Protein AF-A0A965HP00-F1 (afdb_monomer_lite)

Secondary structure (DSSP, 8-state):
--------------------SSS-HHHHHHHHHHHHHHS---------------------EEEEE-TTSPEEEEEEEEEEETTEEEEEEEEEEE-GGG-BTTB--GGG-EEEEEEEEEE-TTGGGGS--HHHHHHHHH---

Radius of gyration: 28.69 Å; chains: 1; bounding box: 84×30×43 Å

Structure (mmCIF, N/CA/C/O backbone):
data_AF-A0A965HP00-F1
#
_entry.id   AF-A0A965HP00-F1
#
loop_
_atom_site.group_PDB
_atom_site.id
_atom_site.type_symbol
_atom_site.label_atom_id
_atom_site.label_alt_id
_atom_site.label_comp_id
_atom_site.label_asym_id
_atom_site.label_entity_id
_atom_site.label_seq_id
_atom_site.pdbx_PDB_ins_code
_atom_site.Cartn_x
_atom_site.Cartn_y
_atom_site.Cartn_z
_atom_site.occupancy
_atom_site.B_iso_or_equiv
_atom_site.auth_seq_id
_atom_site.auth_comp_id
_atom_site.auth_asym_id
_atom_site.auth_atom_id
_atom_site.pdbx_PDB_model_num
ATOM 1 N N . LYS A 1 1 ? 19.691 9.141 10.701 1.00 35.91 1 LYS A N 1
ATOM 2 C CA . LYS A 1 1 ? 21.170 9.192 10.569 1.00 35.91 1 LYS A CA 1
ATOM 3 C C . LYS A 1 1 ? 21.787 7.959 11.224 1.00 35.91 1 LYS A C 1
ATOM 5 O O . LYS A 1 1 ? 21.837 7.930 12.445 1.00 35.91 1 LYS A O 1
ATOM 10 N N . ARG A 1 2 ? 22.226 6.952 10.460 1.00 36.75 2 ARG A N 1
ATOM 11 C CA . ARG A 1 2 ? 23.136 5.898 10.946 1.00 36.75 2 ARG A CA 1
ATOM 12 C C . ARG A 1 2 ? 24.062 5.502 9.798 1.00 36.75 2 ARG A C 1
ATOM 14 O O . ARG A 1 2 ? 23.576 5.209 8.714 1.00 36.75 2 ARG A O 1
ATOM 21 N N . ALA A 1 3 ? 25.366 5.574 10.039 1.00 32.97 3 ALA A N 1
ATOM 22 C CA . ALA A 1 3 ? 26.413 5.134 9.127 1.00 32.97 3 ALA A CA 1
ATOM 23 C C . ALA A 1 3 ? 27.063 3.891 9.741 1.00 32.97 3 ALA A C 1
ATOM 25 O O . ALA A 1 3 ? 27.410 3.902 10.920 1.00 32.97 3 ALA A O 1
ATOM 26 N N . SER A 1 4 ? 27.196 2.827 8.958 1.00 39.25 4 SER A N 1
ATOM 27 C CA . SER A 1 4 ? 27.977 1.640 9.300 1.00 39.25 4 SER A CA 1
ATOM 28 C C . SER A 1 4 ? 28.843 1.327 8.085 1.00 39.25 4 SER A C 1
ATOM 30 O O . SER A 1 4 ? 28.320 1.196 6.980 1.00 39.25 4 SER A O 1
ATOM 32 N N . GLY A 1 5 ? 30.163 1.336 8.271 1.00 33.78 5 GLY A N 1
ATOM 33 C CA . GLY A 1 5 ? 31.150 1.121 7.217 1.00 33.78 5 GLY A CA 1
ATOM 34 C C . GLY A 1 5 ? 31.914 -0.167 7.479 1.00 33.78 5 GLY A C 1
ATOM 35 O O . GLY A 1 5 ? 32.560 -0.287 8.515 1.00 33.78 5 GLY A O 1
ATOM 36 N N . ASN A 1 6 ? 31.844 -1.107 6.539 1.00 43.88 6 ASN A N 1
ATOM 37 C CA . ASN A 1 6 ? 32.637 -2.331 6.552 1.00 43.88 6 ASN A CA 1
ATOM 38 C C . ASN A 1 6 ? 33.681 -2.231 5.430 1.00 43.88 6 ASN A C 1
ATOM 40 O O . ASN A 1 6 ? 33.319 -2.174 4.256 1.00 43.88 6 ASN A O 1
ATOM 44 N N . GLN A 1 7 ? 34.964 -2.161 5.790 1.00 36.22 7 GLN A N 1
ATOM 45 C CA . GLN A 1 7 ? 36.088 -2.107 4.850 1.00 36.22 7 GLN A CA 1
ATOM 46 C C . GLN A 1 7 ? 36.695 -3.506 4.713 1.00 36.22 7 GLN A C 1
ATOM 48 O O . GLN A 1 7 ? 37.234 -4.043 5.676 1.00 36.22 7 GLN A O 1
ATOM 53 N N . ALA A 1 8 ? 36.623 -4.094 3.520 1.00 38.94 8 ALA A N 1
ATOM 54 C CA . ALA A 1 8 ? 37.392 -5.282 3.164 1.00 38.94 8 ALA A CA 1
ATOM 55 C C . ALA A 1 8 ? 38.273 -4.933 1.959 1.00 38.94 8 ALA A C 1
ATOM 57 O O . ALA A 1 8 ? 37.785 -4.805 0.838 1.00 38.94 8 ALA A O 1
ATOM 58 N N . SER A 1 9 ? 39.566 -4.726 2.202 1.00 35.12 9 SER A N 1
ATOM 59 C CA . SER A 1 9 ? 40.579 -4.464 1.182 1.00 35.12 9 SER A CA 1
ATOM 60 C C . SER A 1 9 ? 41.146 -5.788 0.660 1.00 35.12 9 SER A C 1
ATOM 62 O O . SER A 1 9 ? 41.599 -6.633 1.430 1.00 35.12 9 SER A O 1
ATOM 64 N N . ARG A 1 10 ? 41.134 -5.991 -0.660 1.00 40.44 10 ARG A N 1
ATOM 65 C CA . ARG A 1 10 ? 41.893 -7.065 -1.318 1.00 40.44 10 ARG A CA 1
ATOM 66 C C . ARG A 1 10 ? 42.905 -6.427 -2.263 1.00 40.44 10 ARG A C 1
ATOM 68 O O . ARG A 1 10 ? 42.517 -5.853 -3.273 1.00 40.44 10 ARG A O 1
ATOM 75 N N . ALA A 1 11 ? 44.184 -6.511 -1.904 1.00 37.75 11 ALA A N 1
ATOM 76 C CA . ALA A 1 11 ? 45.300 -6.105 -2.750 1.00 37.75 11 ALA A CA 1
ATOM 77 C C . ALA A 1 11 ? 45.764 -7.316 -3.570 1.00 37.75 11 ALA A C 1
ATOM 79 O O . ALA A 1 11 ? 46.173 -8.324 -2.997 1.00 37.75 11 ALA A O 1
ATOM 80 N N . ALA A 1 12 ? 45.684 -7.230 -4.896 1.00 36.25 12 ALA A N 1
ATOM 81 C CA . ALA A 1 12 ? 46.331 -8.174 -5.800 1.00 36.25 12 ALA A CA 1
ATOM 82 C C . ALA A 1 12 ? 47.573 -7.485 -6.377 1.00 36.25 12 ALA A C 1
ATOM 84 O O . ALA A 1 12 ? 47.453 -6.511 -7.115 1.00 36.25 12 ALA A O 1
ATOM 85 N N . ALA A 1 13 ? 48.759 -7.956 -5.994 1.00 40.12 13 ALA A N 1
ATOM 86 C CA . ALA A 1 13 ? 50.014 -7.535 -6.603 1.00 40.12 13 ALA A CA 1
ATOM 87 C C . ALA A 1 13 ? 50.220 -8.347 -7.890 1.00 40.12 13 ALA A C 1
ATOM 89 O O . ALA A 1 13 ? 50.325 -9.571 -7.830 1.00 40.12 13 ALA A O 1
ATOM 90 N N . ALA A 1 14 ? 50.238 -7.681 -9.045 1.00 41.62 14 ALA A N 1
ATOM 91 C CA . ALA A 1 14 ? 50.639 -8.289 -10.309 1.00 41.62 14 ALA A CA 1
ATOM 92 C C . ALA A 1 14 ? 52.160 -8.141 -10.467 1.00 41.62 14 ALA A C 1
ATOM 94 O O . ALA A 1 14 ? 52.672 -7.024 -10.529 1.00 41.62 14 ALA A O 1
ATOM 95 N N . ASP A 1 15 ? 52.869 -9.268 -10.488 1.00 34.62 15 ASP A N 1
ATOM 96 C CA . ASP A 1 15 ? 54.308 -9.339 -10.742 1.00 34.62 15 ASP A CA 1
ATOM 97 C C . ASP A 1 15 ? 54.553 -9.222 -12.257 1.00 34.62 15 ASP A C 1
ATOM 99 O O . ASP A 1 15 ? 54.047 -10.027 -13.040 1.00 34.62 15 ASP A O 1
ATOM 103 N N . LEU A 1 16 ? 55.263 -8.177 -12.690 1.00 42.38 16 LEU A N 1
ATOM 104 C CA . LEU A 1 16 ? 55.533 -7.889 -14.103 1.00 42.38 16 LEU A CA 1
ATOM 105 C C . LEU A 1 16 ? 57.021 -8.101 -14.399 1.00 42.38 16 LEU A C 1
ATOM 107 O O . LEU A 1 16 ? 57.836 -7.185 -14.289 1.00 42.38 16 LEU A O 1
ATOM 111 N N . THR A 1 17 ? 57.385 -9.306 -14.833 1.00 39.19 17 THR A N 1
ATOM 112 C CA . THR A 1 17 ? 58.696 -9.578 -15.438 1.00 39.19 17 THR A CA 1
ATOM 113 C C . THR A 1 17 ? 58.743 -9.010 -16.860 1.00 39.19 17 THR A C 1
ATOM 115 O O . THR A 1 17 ? 58.205 -9.611 -17.788 1.00 39.19 17 THR A O 1
ATOM 118 N N . MET A 1 18 ? 59.385 -7.850 -17.047 1.00 46.19 18 MET A N 1
ATOM 119 C CA . MET A 1 18 ? 59.620 -7.255 -18.370 1.00 46.19 18 MET A CA 1
ATOM 120 C C . MET A 1 18 ? 61.021 -7.595 -18.892 1.00 46.19 18 MET A C 1
ATOM 122 O O . MET A 1 18 ? 62.033 -7.142 -18.358 1.00 46.19 18 MET A O 1
ATOM 126 N N . THR A 1 19 ? 61.071 -8.377 -19.972 1.00 44.50 19 THR A N 1
ATOM 127 C CA . THR A 1 19 ? 62.286 -8.673 -20.739 1.00 44.50 19 THR A CA 1
ATOM 128 C C . THR A 1 19 ? 62.732 -7.428 -21.510 1.00 44.50 19 THR A C 1
ATOM 130 O O . THR A 1 19 ? 61.949 -6.789 -22.211 1.00 44.50 19 THR A O 1
ATOM 133 N N . ALA A 1 20 ? 64.002 -7.074 -21.333 1.00 48.06 20 ALA A N 1
ATOM 134 C CA . ALA A 1 20 ? 64.609 -5.807 -21.708 1.00 48.06 20 ALA A CA 1
ATOM 135 C C . ALA A 1 20 ? 64.569 -5.487 -23.215 1.00 48.06 20 ALA A C 1
ATOM 137 O O . ALA A 1 20 ? 65.077 -6.238 -24.044 1.00 48.06 20 ALA A O 1
ATOM 138 N N . SER A 1 21 ? 64.071 -4.292 -23.540 1.00 46.28 21 SER A N 1
ATOM 139 C CA . SER A 1 21 ? 64.294 -3.610 -24.816 1.00 46.28 21 SER A CA 1
ATOM 140 C C . SER A 1 21 ? 64.395 -2.102 -24.565 1.00 46.28 21 SER A C 1
ATOM 142 O O . SER A 1 21 ? 63.395 -1.424 -24.353 1.00 46.28 21 SER A O 1
ATOM 144 N N . GLY A 1 22 ? 65.628 -1.590 -24.494 1.00 51.97 22 GLY A N 1
ATOM 145 C CA . GLY A 1 22 ? 65.983 -0.177 -24.709 1.00 51.97 22 GLY A CA 1
ATOM 146 C C . GLY A 1 22 ? 65.533 0.897 -23.705 1.00 51.97 22 GLY A C 1
ATOM 147 O O . GLY A 1 22 ? 66.043 2.012 -23.778 1.00 51.97 22 GLY A O 1
ATOM 148 N N . ILE A 1 23 ? 64.632 0.615 -22.764 1.00 56.22 23 ILE A N 1
ATOM 149 C CA . ILE A 1 23 ? 64.140 1.605 -21.792 1.00 56.22 23 ILE A CA 1
ATOM 150 C C . ILE A 1 23 ? 64.872 1.406 -20.453 1.00 56.22 23 ILE A C 1
ATOM 152 O O . ILE A 1 23 ? 64.883 0.284 -19.943 1.00 56.22 23 ILE A O 1
ATOM 156 N N . PRO A 1 24 ? 65.485 2.446 -19.845 1.00 53.91 24 PRO A N 1
ATOM 157 C CA . PRO A 1 24 ? 66.107 2.307 -18.532 1.00 53.91 24 PRO A CA 1
ATOM 158 C C . PRO A 1 24 ? 65.049 1.876 -17.511 1.00 53.91 24 PRO A C 1
ATOM 160 O O . PRO A 1 24 ? 64.057 2.575 -17.303 1.00 53.91 24 PRO A O 1
ATOM 163 N N . LEU A 1 25 ? 65.285 0.724 -16.873 1.00 56.75 25 LEU A N 1
ATOM 164 C CA . LEU A 1 25 ? 64.345 0.024 -15.987 1.00 56.75 25 LEU A CA 1
ATOM 165 C C . LEU A 1 25 ? 63.785 0.925 -14.870 1.00 56.75 25 LEU A C 1
ATOM 167 O O . LEU A 1 25 ? 62.634 0.781 -14.478 1.00 56.75 25 LEU A O 1
ATOM 171 N N . ALA A 1 26 ? 64.566 1.916 -14.425 1.00 58.00 26 ALA A N 1
ATOM 172 C CA . ALA A 1 26 ? 64.139 2.928 -13.462 1.00 58.00 26 ALA A CA 1
ATOM 173 C C . ALA A 1 26 ? 63.006 3.830 -13.986 1.00 58.00 26 ALA A C 1
ATOM 175 O O . ALA A 1 26 ? 62.072 4.097 -13.247 1.00 58.00 26 ALA A O 1
ATOM 176 N N . LYS A 1 27 ? 63.034 4.254 -15.259 1.00 54.72 27 LYS A N 1
ATOM 177 C CA . LYS A 1 27 ? 61.957 5.067 -15.858 1.00 54.72 27 LYS A CA 1
ATOM 178 C C . LYS A 1 27 ? 60.714 4.244 -16.182 1.00 54.72 27 LYS A C 1
ATOM 180 O O . LYS A 1 27 ? 59.610 4.771 -16.116 1.00 54.72 27 LYS A O 1
ATOM 185 N N . ALA A 1 28 ? 60.892 2.966 -16.519 1.00 60.25 28 ALA A N 1
ATOM 186 C CA . ALA A 1 28 ? 59.776 2.045 -16.713 1.00 60.25 28 ALA A CA 1
ATOM 187 C C . ALA A 1 28 ? 59.054 1.757 -15.384 1.00 60.25 28 ALA A C 1
ATOM 189 O O . ALA A 1 28 ? 57.830 1.801 -15.338 1.00 60.25 28 ALA A O 1
ATOM 190 N N . LEU A 1 29 ? 59.803 1.548 -14.291 1.00 60.97 29 LEU A N 1
ATOM 191 C CA . LEU A 1 29 ? 59.243 1.372 -12.947 1.00 60.97 29 LEU A CA 1
ATOM 192 C C . LEU A 1 29 ? 58.636 2.652 -12.369 1.00 60.97 29 LEU A C 1
ATOM 194 O O . LEU A 1 29 ? 57.631 2.567 -11.676 1.00 60.97 29 LEU A O 1
ATOM 198 N N . ASP A 1 30 ? 59.219 3.818 -12.643 1.00 59.97 30 ASP A N 1
ATOM 199 C CA . ASP A 1 30 ? 58.691 5.108 -12.185 1.00 59.97 30 ASP A CA 1
ATOM 200 C C . ASP A 1 30 ? 57.394 5.465 -12.927 1.00 59.97 30 ASP A C 1
ATOM 202 O O . ASP A 1 30 ? 56.393 5.793 -12.302 1.00 59.97 30 ASP A O 1
ATOM 206 N N . GLY A 1 31 ? 57.350 5.257 -14.250 1.00 57.88 31 GLY A N 1
ATOM 207 C CA . GLY A 1 31 ? 56.127 5.402 -15.046 1.00 57.88 31 GLY A CA 1
ATOM 208 C C . GLY A 1 31 ? 55.038 4.391 -14.675 1.00 57.88 31 GLY A C 1
ATOM 209 O O . GLY A 1 31 ? 53.865 4.750 -14.637 1.00 57.88 31 GLY A O 1
ATOM 210 N N . ALA A 1 32 ? 55.412 3.152 -14.338 1.00 58.50 32 ALA A N 1
ATOM 211 C CA . ALA A 1 32 ? 54.479 2.137 -13.852 1.00 58.50 32 ALA A CA 1
ATOM 212 C C . ALA A 1 32 ? 53.988 2.419 -12.421 1.00 58.50 32 ALA A C 1
ATOM 214 O O . ALA A 1 32 ? 52.818 2.187 -12.134 1.00 58.50 32 ALA A O 1
ATOM 215 N N . LYS A 1 33 ? 54.838 2.956 -11.531 1.00 54.28 33 LYS A N 1
ATOM 216 C CA . LYS A 1 33 ? 54.439 3.404 -10.186 1.00 54.28 33 LYS A CA 1
ATOM 217 C C . LYS A 1 33 ? 53.512 4.611 -10.238 1.00 54.28 33 LYS A C 1
ATOM 219 O O . LYS A 1 33 ? 52.499 4.595 -9.556 1.00 54.28 33 LYS A O 1
ATOM 224 N N . LEU A 1 34 ? 53.815 5.603 -11.073 1.00 53.97 34 LEU A N 1
ATOM 225 C CA . LEU A 1 34 ? 52.974 6.785 -11.277 1.00 53.97 34 LEU A CA 1
ATOM 226 C C . LEU A 1 34 ? 51.637 6.431 -11.943 1.00 53.97 34 LEU A C 1
ATOM 228 O O . LEU A 1 34 ? 50.607 6.972 -11.552 1.00 53.97 34 LEU A O 1
ATOM 232 N N . ALA A 1 35 ? 51.621 5.488 -12.891 1.00 51.66 35 ALA A N 1
ATOM 233 C CA . ALA A 1 35 ? 50.379 4.966 -13.463 1.00 51.66 35 ALA A CA 1
ATOM 234 C C . ALA A 1 35 ? 49.570 4.144 -12.440 1.00 51.66 35 ALA A C 1
ATOM 236 O O . ALA A 1 35 ? 48.354 4.288 -12.364 1.00 51.66 35 ALA A O 1
ATOM 237 N N . ALA A 1 36 ? 50.228 3.338 -11.600 1.00 51.72 36 ALA A N 1
ATOM 238 C CA . ALA A 1 36 ? 49.567 2.569 -10.544 1.00 51.72 36 ALA A CA 1
ATOM 239 C C . ALA A 1 36 ? 49.059 3.442 -9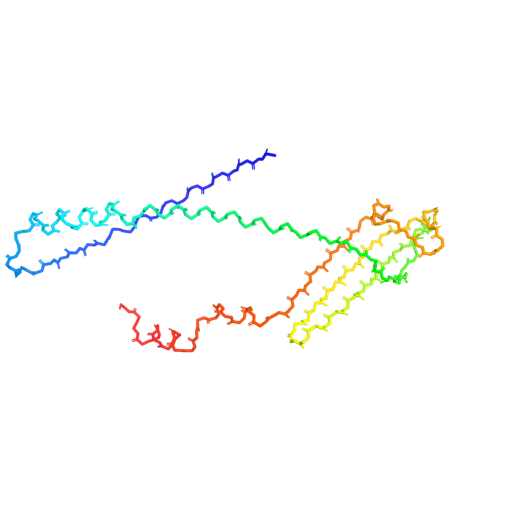.375 1.00 51.72 36 ALA A C 1
ATOM 241 O O . ALA A 1 36 ? 48.017 3.134 -8.800 1.00 51.72 36 ALA A O 1
ATOM 242 N N . GLU A 1 37 ? 49.751 4.534 -9.029 1.00 50.03 37 GLU A N 1
ATOM 243 C CA . GLU A 1 37 ? 49.289 5.519 -8.036 1.00 50.03 37 GLU A CA 1
ATOM 244 C C . GLU A 1 37 ? 48.162 6.412 -8.575 1.00 50.03 37 GLU A C 1
ATOM 246 O O . GLU A 1 37 ? 47.300 6.832 -7.802 1.00 50.03 37 GLU A O 1
ATOM 251 N N . SER A 1 38 ? 48.128 6.682 -9.886 1.00 45.22 38 SER A N 1
ATOM 252 C CA . SER A 1 38 ? 47.145 7.591 -10.487 1.00 45.22 38 SER A CA 1
ATOM 253 C C . SER A 1 38 ? 45.779 6.955 -10.790 1.00 45.22 38 SER A C 1
ATOM 255 O O . SER A 1 38 ? 44.811 7.703 -10.918 1.00 45.22 38 SER A O 1
ATOM 257 N N . ASP A 1 39 ? 45.654 5.625 -10.877 1.00 45.72 39 ASP A N 1
ATOM 258 C CA . ASP A 1 39 ? 44.442 4.970 -11.421 1.00 45.72 39 ASP A CA 1
ATOM 259 C C . ASP A 1 39 ? 43.594 4.141 -10.434 1.00 45.72 39 ASP A C 1
ATOM 261 O O . ASP A 1 39 ? 42.682 3.426 -10.846 1.00 45.72 39 ASP A O 1
ATOM 265 N N . MET A 1 40 ? 43.802 4.242 -9.115 1.00 48.09 40 MET A N 1
ATOM 266 C CA . MET A 1 40 ? 42.975 3.493 -8.140 1.00 48.09 40 MET A CA 1
ATOM 267 C C . MET A 1 40 ? 42.282 4.335 -7.068 1.00 48.09 40 MET A C 1
ATOM 269 O O . MET A 1 40 ? 41.861 3.832 -6.028 1.00 48.09 40 MET A O 1
ATOM 273 N N . SER A 1 41 ? 42.022 5.605 -7.365 1.00 42.03 41 SER A N 1
ATOM 274 C CA . SER A 1 41 ? 41.044 6.409 -6.625 1.00 42.03 41 SER A CA 1
ATOM 275 C C . SER A 1 41 ? 39.623 6.225 -7.198 1.00 42.03 41 SER A C 1
ATOM 277 O O . SER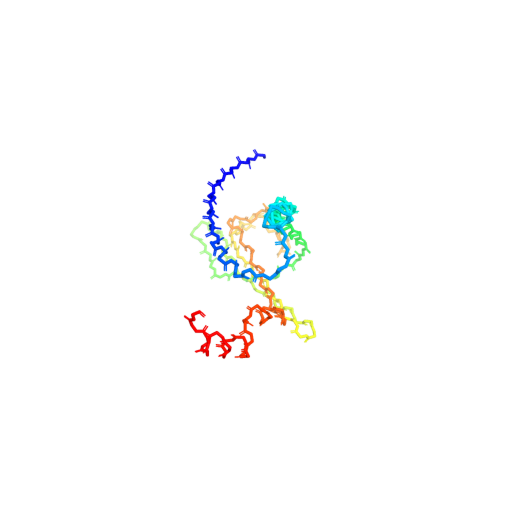 A 1 41 ? 38.938 7.196 -7.528 1.00 42.03 41 SER A O 1
ATOM 279 N N . PHE A 1 42 ? 39.133 4.985 -7.315 1.00 49.22 42 PHE A N 1
ATOM 280 C CA . PHE A 1 42 ? 37.724 4.731 -7.645 1.00 49.22 42 PHE A CA 1
ATOM 281 C C . PHE A 1 42 ? 36.857 4.920 -6.390 1.00 49.22 42 PHE A C 1
ATOM 283 O O . PHE A 1 42 ? 36.452 3.971 -5.720 1.00 49.22 42 PHE A O 1
ATOM 290 N N . GLN A 1 43 ? 36.578 6.177 -6.037 1.00 42.16 43 GLN A N 1
ATOM 291 C CA . GLN A 1 43 ? 35.573 6.527 -5.029 1.00 42.16 43 GLN A CA 1
ATOM 292 C C . GLN A 1 43 ? 34.162 6.358 -5.612 1.00 42.16 43 GLN A C 1
ATOM 294 O O . GLN A 1 43 ? 33.423 7.320 -5.813 1.00 42.16 43 GLN A O 1
ATOM 299 N N . GLY A 1 44 ? 33.770 5.112 -5.875 1.00 45.00 44 GLY A N 1
ATOM 300 C CA . GLY A 1 44 ? 32.394 4.752 -6.197 1.00 45.00 44 GLY A CA 1
ATOM 301 C C . GLY A 1 44 ? 31.512 4.850 -4.953 1.00 45.00 44 GLY A C 1
ATOM 302 O O . GLY A 1 44 ? 31.212 3.842 -4.319 1.00 45.00 44 GLY A O 1
ATOM 303 N N . LYS A 1 45 ? 31.084 6.061 -4.579 1.00 44.12 45 LYS A N 1
ATOM 304 C CA . LYS A 1 45 ? 30.003 6.255 -3.598 1.00 44.12 45 LYS A CA 1
ATOM 305 C C . LYS A 1 45 ? 28.666 5.902 -4.257 1.00 44.12 45 LYS A C 1
ATOM 307 O O . LYS A 1 45 ? 27.891 6.777 -4.624 1.00 44.12 45 LYS A O 1
ATOM 312 N N . GLY A 1 46 ? 28.407 4.608 -4.418 1.00 47.75 46 GLY A N 1
ATOM 313 C CA . GLY A 1 46 ? 27.114 4.085 -4.853 1.00 47.75 46 GLY A CA 1
ATOM 314 C C . GLY A 1 46 ? 26.102 4.132 -3.712 1.00 47.75 46 GLY A C 1
ATOM 315 O O . GLY A 1 46 ? 25.818 3.112 -3.095 1.00 47.75 46 GLY A O 1
ATOM 316 N N . ALA A 1 47 ? 25.574 5.314 -3.398 1.00 54.72 47 ALA A N 1
ATOM 317 C CA . ALA A 1 47 ? 24.392 5.430 -2.551 1.00 54.72 47 ALA A CA 1
ATOM 318 C C . ALA A 1 47 ? 23.148 5.260 -3.434 1.00 54.72 47 ALA A C 1
ATOM 320 O O . ALA A 1 47 ? 22.587 6.236 -3.925 1.00 54.72 47 ALA A O 1
ATOM 321 N N . ALA A 1 48 ? 22.739 4.013 -3.677 1.00 55.84 48 ALA A N 1
ATOM 322 C CA . ALA A 1 48 ? 21.472 3.719 -4.339 1.00 55.84 48 ALA A CA 1
ATOM 323 C C . ALA A 1 48 ? 20.317 3.923 -3.343 1.00 55.84 48 ALA A C 1
ATOM 325 O O . ALA A 1 48 ? 19.809 2.972 -2.755 1.00 55.84 48 ALA A O 1
ATOM 326 N N . SER A 1 49 ? 19.929 5.177 -3.109 1.00 55.31 49 SER A N 1
ATOM 327 C CA . SER A 1 49 ? 18.664 5.488 -2.438 1.00 55.31 49 SER A CA 1
ATOM 328 C C . SER A 1 49 ? 17.567 5.581 -3.492 1.00 55.31 49 SER A C 1
ATOM 330 O O . SER A 1 49 ? 17.414 6.613 -4.140 1.00 55.31 49 SER A O 1
ATOM 332 N N . ALA A 1 50 ? 16.812 4.500 -3.675 1.00 56.62 50 ALA A N 1
ATOM 333 C CA . ALA A 1 50 ? 15.578 4.526 -4.452 1.00 56.62 50 ALA A CA 1
ATOM 334 C C . ALA A 1 50 ? 14.449 5.078 -3.566 1.00 56.62 50 ALA A C 1
ATOM 336 O O . ALA A 1 50 ? 13.822 4.340 -2.808 1.00 56.62 50 ALA A O 1
ATOM 337 N N . ASN A 1 51 ? 14.231 6.394 -3.617 1.00 55.75 51 ASN A N 1
ATOM 338 C CA . ASN A 1 51 ? 13.060 7.034 -3.021 1.00 55.75 51 ASN A CA 1
ATOM 339 C C . ASN A 1 51 ? 11.930 7.009 -4.058 1.00 55.75 51 ASN A C 1
ATOM 341 O O . ASN A 1 51 ? 11.926 7.821 -4.979 1.00 55.75 51 ASN A O 1
ATOM 345 N N . ASN A 1 52 ? 11.001 6.064 -3.922 1.00 60.38 52 ASN A N 1
ATOM 346 C CA . ASN A 1 52 ? 9.824 5.972 -4.783 1.00 60.38 52 ASN A CA 1
ATOM 347 C C . ASN A 1 52 ? 8.603 6.477 -4.011 1.00 60.38 52 ASN A C 1
ATOM 349 O O . ASN A 1 52 ? 8.008 5.738 -3.227 1.00 60.38 52 ASN A O 1
ATOM 353 N N . ASP A 1 53 ? 8.241 7.739 -4.233 1.00 69.19 53 ASP A N 1
ATOM 354 C CA . ASP A 1 53 ? 7.020 8.321 -3.683 1.00 69.19 53 ASP A CA 1
ATOM 355 C C . ASP A 1 53 ? 5.829 7.918 -4.566 1.00 69.19 53 ASP A C 1
ATOM 357 O O . ASP A 1 53 ? 5.707 8.348 -5.712 1.00 69.19 53 ASP A O 1
ATOM 361 N N . PHE A 1 54 ? 4.946 7.067 -4.038 1.00 71.12 54 PHE A N 1
ATOM 362 C CA . PHE A 1 54 ? 3.747 6.607 -4.739 1.00 71.12 54 PHE A CA 1
ATOM 363 C C . PHE A 1 54 ? 2.491 7.222 -4.115 1.00 71.12 54 PHE A C 1
ATOM 365 O O . PHE A 1 54 ? 2.185 6.982 -2.949 1.00 71.12 54 PHE A O 1
ATOM 372 N N . THR A 1 55 ? 1.743 7.998 -4.905 1.00 81.19 55 THR A N 1
ATOM 373 C CA . THR A 1 55 ? 0.457 8.584 -4.499 1.00 81.19 55 THR A CA 1
ATOM 374 C C . THR A 1 55 ? -0.624 8.156 -5.478 1.00 81.19 55 THR A C 1
ATOM 376 O O . THR A 1 55 ? -0.539 8.433 -6.672 1.00 81.19 55 THR A O 1
ATOM 379 N N . GLY A 1 56 ? -1.661 7.486 -4.982 1.00 85.94 56 GLY A N 1
ATOM 380 C CA . GLY A 1 56 ? -2.777 7.064 -5.815 1.00 85.94 56 GLY A CA 1
ATOM 381 C C . GLY A 1 56 ? -3.842 6.305 -5.039 1.00 85.94 56 GLY A C 1
ATOM 382 O O . GLY A 1 56 ? -3.636 5.894 -3.899 1.00 85.94 56 GLY A O 1
ATOM 383 N N . THR A 1 57 ? -4.986 6.106 -5.688 1.00 89.38 57 THR A N 1
ATOM 384 C CA . THR A 1 57 ? -6.073 5.263 -5.181 1.00 89.38 57 THR A CA 1
ATOM 385 C C . THR A 1 57 ? -5.959 3.870 -5.791 1.00 89.38 57 THR A C 1
ATOM 387 O O . THR A 1 57 ? -5.783 3.722 -7.005 1.00 89.38 57 THR A O 1
ATOM 390 N N . ILE A 1 58 ? -6.060 2.847 -4.944 1.00 90.31 58 ILE A N 1
ATOM 391 C CA . ILE A 1 58 ? -6.053 1.437 -5.337 1.00 90.31 58 ILE A CA 1
ATOM 392 C C . ILE A 1 58 ? -7.374 0.823 -4.890 1.00 90.31 58 ILE A C 1
ATOM 394 O O . ILE A 1 58 ? -7.808 1.028 -3.758 1.00 90.31 58 ILE A O 1
ATOM 398 N N . MET A 1 59 ? -8.003 0.067 -5.786 1.00 93.62 59 MET A N 1
ATOM 399 C CA . MET A 1 59 ? -9.197 -0.704 -5.463 1.00 93.62 59 MET A CA 1
ATOM 400 C C . MET A 1 59 ? -8.782 -2.040 -4.858 1.00 93.62 59 MET A C 1
ATOM 402 O O . MET A 1 59 ? -7.891 -2.716 -5.374 1.00 93.62 59 MET A O 1
ATOM 406 N N . VAL A 1 60 ? -9.436 -2.419 -3.768 1.00 94.88 60 VAL A N 1
ATOM 407 C CA . VAL A 1 60 ? -9.144 -3.648 -3.027 1.00 94.88 60 VAL A CA 1
ATOM 408 C C . VAL A 1 60 ? -10.430 -4.413 -2.768 1.00 94.88 60 VAL A C 1
ATOM 410 O O . VAL A 1 60 ? -11.517 -3.835 -2.749 1.00 94.88 60 VAL A O 1
ATOM 413 N N . MET A 1 61 ? -10.305 -5.717 -2.556 1.00 96.31 61 MET A N 1
ATOM 414 C CA . MET A 1 61 ? -11.412 -6.577 -2.161 1.00 96.31 61 MET A CA 1
ATOM 415 C C . MET A 1 61 ? -11.189 -7.103 -0.749 1.00 96.31 61 MET A C 1
ATOM 417 O O . MET A 1 61 ? -10.055 -7.340 -0.335 1.00 96.31 61 MET A O 1
ATOM 421 N N . VAL A 1 62 ? -12.282 -7.311 -0.016 1.00 96.44 62 VAL A N 1
ATOM 422 C CA . VAL A 1 62 ? -12.246 -7.987 1.284 1.00 96.44 62 VAL A CA 1
ATOM 423 C C . VAL A 1 62 ? -12.023 -9.476 1.043 1.00 96.44 62 VAL A C 1
ATOM 425 O O . VAL A 1 62 ? -12.850 -10.133 0.415 1.00 96.44 62 VAL A O 1
ATOM 428 N N . THR A 1 63 ? -10.903 -10.006 1.526 1.00 96.69 63 THR A N 1
ATOM 429 C CA . THR A 1 63 ? -10.565 -11.432 1.427 1.00 96.69 63 THR A CA 1
ATOM 430 C C . THR A 1 63 ? -11.066 -12.217 2.631 1.00 96.69 63 THR A C 1
ATOM 432 O O . THR A 1 63 ? -11.424 -13.385 2.496 1.00 96.69 63 THR A O 1
ATOM 435 N N . GLN A 1 64 ? -11.106 -11.586 3.808 1.00 96.56 64 GLN A N 1
ATOM 436 C CA . GLN A 1 64 ? -11.541 -12.216 5.050 1.00 96.56 64 GLN A CA 1
ATOM 437 C C . GLN A 1 64 ? -12.072 -11.177 6.044 1.00 96.56 64 GLN A C 1
ATOM 439 O O . GLN A 1 64 ? -11.593 -10.047 6.095 1.00 96.56 64 GLN A O 1
ATOM 444 N N . VAL A 1 65 ? -13.023 -11.587 6.884 1.00 97.12 65 V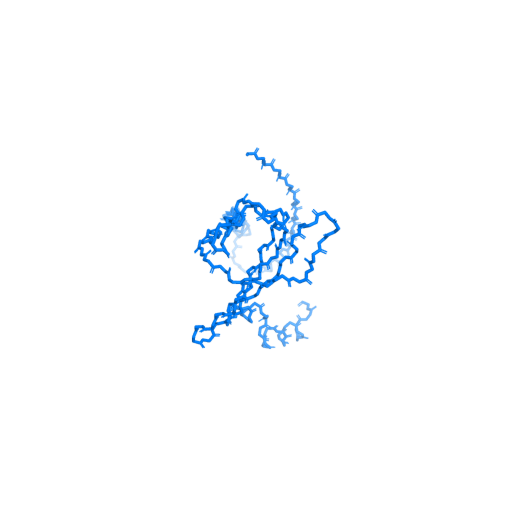AL A N 1
ATOM 445 C CA . VAL A 1 65 ? -13.444 -10.843 8.079 1.00 97.12 65 VAL A CA 1
ATOM 446 C C . VAL A 1 65 ? -12.863 -11.537 9.311 1.00 97.12 65 VAL A C 1
ATOM 448 O O . VAL A 1 65 ? -13.022 -12.747 9.482 1.00 97.12 65 VAL A O 1
ATOM 451 N N . LEU A 1 66 ? -12.138 -10.793 10.142 1.00 96.62 66 LEU A N 1
ATOM 452 C CA . LEU A 1 66 ? -11.552 -11.280 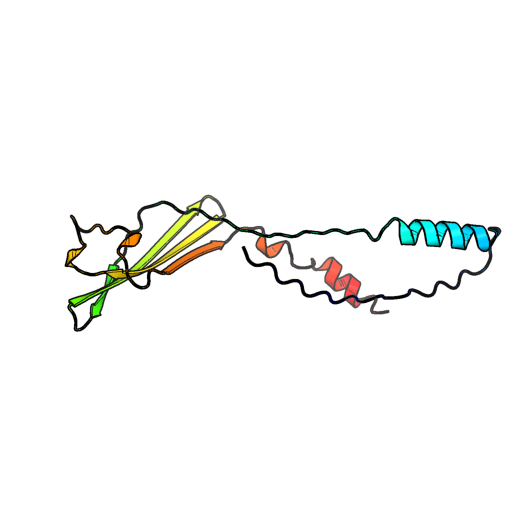11.38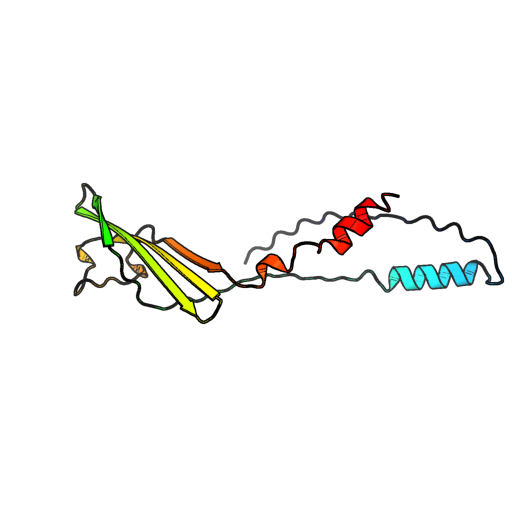9 1.00 96.62 66 LEU A CA 1
ATOM 453 C C . LEU A 1 66 ? -12.624 -11.411 12.480 1.00 96.62 66 LEU A C 1
ATOM 455 O O . LEU A 1 66 ? -13.676 -10.779 12.425 1.00 96.62 66 LEU A O 1
ATOM 459 N N . SER A 1 67 ? -12.343 -12.204 13.516 1.00 96.62 67 SER A N 1
ATOM 460 C CA . SER A 1 67 ? -13.275 -12.434 14.634 1.00 96.62 67 SER A CA 1
ATOM 461 C C . SER A 1 67 ? -13.631 -11.166 15.418 1.00 96.62 67 SER A C 1
ATOM 463 O O . SER A 1 67 ? -14.676 -11.113 16.057 1.00 96.62 67 SER A O 1
ATOM 465 N N . ASN A 1 68 ? -12.781 -10.140 15.355 1.00 95.12 68 ASN A N 1
ATOM 466 C CA . ASN A 1 68 ? -13.016 -8.825 15.948 1.00 95.12 68 ASN A CA 1
ATOM 467 C C . ASN A 1 68 ? -13.805 -7.866 15.031 1.00 95.12 68 ASN A C 1
ATOM 469 O O . ASN A 1 68 ? -14.026 -6.723 15.415 1.00 95.12 68 ASN A O 1
ATOM 473 N N . GLY A 1 69 ? -14.202 -8.305 13.831 1.00 94.94 69 GLY A N 1
ATOM 474 C CA . GLY A 1 69 ? -14.924 -7.497 12.846 1.00 94.94 69 GLY A CA 1
ATOM 475 C C . GLY A 1 69 ? -14.037 -6.713 11.875 1.00 94.94 69 GLY A C 1
ATOM 476 O O . GLY A 1 69 ? -14.564 -6.090 10.956 1.00 94.94 69 GLY A O 1
ATOM 477 N N . ASN A 1 70 ? -12.709 -6.759 12.019 1.00 96.88 70 ASN A N 1
ATOM 478 C CA . ASN A 1 70 ? -11.805 -6.106 11.074 1.00 96.88 70 ASN A CA 1
ATOM 479 C C . ASN A 1 70 ? -11.793 -6.823 9.719 1.00 96.88 70 ASN A C 1
ATOM 481 O O . ASN A 1 70 ? -11.963 -8.040 9.631 1.00 96.88 70 ASN A O 1
ATOM 485 N N . LEU A 1 71 ? -11.537 -6.067 8.658 1.00 96.81 71 LEU A N 1
ATOM 486 C CA . LEU A 1 71 ? -11.557 -6.552 7.284 1.00 96.81 71 LEU A CA 1
ATOM 487 C C . LEU A 1 71 ? -10.128 -6.734 6.790 1.00 96.81 71 LEU A C 1
ATOM 489 O O . LEU A 1 71 ? -9.372 -5.768 6.713 1.00 96.81 71 LEU A O 1
ATOM 493 N N . VAL A 1 72 ? -9.759 -7.956 6.424 1.00 97.44 72 VAL A N 1
ATOM 494 C CA . VAL A 1 72 ? -8.543 -8.206 5.651 1.00 97.44 72 VAL A CA 1
ATOM 495 C C . VAL A 1 72 ? -8.860 -7.893 4.199 1.00 97.44 72 VAL A C 1
ATOM 497 O O . VAL A 1 72 ? -9.812 -8.439 3.634 1.00 97.44 72 VAL A O 1
ATOM 500 N N . VAL A 1 73 ? -8.071 -7.011 3.598 1.00 96.62 73 VAL A N 1
ATOM 501 C CA . VAL A 1 73 ? -8.218 -6.616 2.202 1.00 96.62 73 VAL A CA 1
ATOM 502 C C . VAL A 1 73 ? -6.972 -6.941 1.401 1.00 96.62 73 VAL A C 1
ATOM 504 O O . VAL A 1 73 ? -5.847 -6.867 1.899 1.00 96.62 73 VAL A O 1
ATOM 507 N N . SER A 1 74 ? -7.183 -7.287 0.138 1.00 96.44 74 SER A N 1
ATOM 508 C CA . SER A 1 74 ? -6.124 -7.482 -0.841 1.00 96.44 74 SER A CA 1
ATOM 509 C C . SER A 1 74 ? -6.599 -7.020 -2.211 1.00 96.44 74 SER A C 1
ATOM 511 O O . SER A 1 74 ? -7.767 -7.188 -2.571 1.00 96.44 74 SER A O 1
ATOM 513 N N . GLY A 1 75 ? -5.701 -6.413 -2.972 1.00 95.12 75 GLY A N 1
ATOM 514 C CA . GLY A 1 75 ? -5.962 -5.964 -4.329 1.00 95.12 75 GLY A CA 1
ATOM 515 C C . GLY A 1 75 ? -4.678 -5.849 -5.131 1.00 95.12 75 GLY A C 1
ATOM 516 O O . GLY A 1 75 ? -3.594 -5.629 -4.587 1.00 95.12 75 GLY A O 1
ATOM 517 N N . GLU A 1 76 ? -4.811 -5.986 -6.442 1.00 94.44 76 GLU A N 1
ATOM 518 C CA . GLU A 1 76 ? -3.731 -5.775 -7.394 1.00 94.44 76 GLU A CA 1
ATOM 519 C C . GLU A 1 76 ? -4.211 -4.816 -8.484 1.00 94.44 76 GLU A C 1
ATOM 521 O O . GLU A 1 76 ? -5.336 -4.922 -8.974 1.00 94.44 76 GLU A O 1
ATOM 526 N N . LYS A 1 77 ? -3.352 -3.870 -8.858 1.00 92.06 77 LYS A N 1
ATOM 527 C CA . LYS A 1 77 ? -3.538 -2.982 -9.999 1.00 92.06 77 LYS A CA 1
ATOM 528 C C . LYS A 1 77 ? -2.412 -3.246 -10.990 1.00 92.06 77 LYS A C 1
ATOM 530 O O . LYS A 1 77 ? -1.253 -2.962 -10.697 1.00 92.06 77 LYS A O 1
ATOM 535 N N . GLN A 1 78 ? -2.773 -3.772 -12.153 1.00 90.62 78 GLN A N 1
ATOM 536 C CA . GLN A 1 78 ? -1.860 -3.969 -13.274 1.00 90.62 78 GLN A CA 1
ATOM 537 C C . GLN A 1 78 ? -1.992 -2.797 -14.247 1.00 90.62 78 GLN A C 1
ATOM 539 O O . GLN A 1 78 ? -3.105 -2.408 -14.610 1.00 90.62 78 GLN A O 1
ATOM 544 N N . ILE A 1 79 ? -0.866 -2.221 -14.653 1.00 88.62 79 ILE A N 1
ATOM 545 C CA . ILE A 1 79 ? -0.794 -1.136 -15.629 1.00 88.62 79 ILE A CA 1
ATOM 546 C C . ILE A 1 79 ? 0.224 -1.556 -16.687 1.00 88.62 79 ILE A C 1
ATOM 548 O O . ILE A 1 79 ? 1.381 -1.802 -16.372 1.00 88.62 79 ILE A O 1
ATOM 552 N N . ALA A 1 80 ? -0.204 -1.645 -17.943 1.00 87.00 80 ALA A N 1
ATOM 553 C CA . ALA A 1 80 ? 0.690 -1.909 -19.065 1.00 87.00 80 ALA A CA 1
ATOM 554 C C . ALA A 1 80 ? 0.790 -0.652 -19.933 1.00 87.00 80 ALA A C 1
ATOM 556 O O . ALA A 1 80 ? -0.222 -0.182 -20.460 1.00 87.00 80 ALA A O 1
ATOM 557 N N . ILE A 1 81 ? 2.000 -0.108 -20.082 1.00 82.19 81 ILE A N 1
ATOM 558 C CA . ILE A 1 81 ? 2.274 1.046 -20.944 1.00 82.19 81 ILE A CA 1
ATOM 559 C C . ILE A 1 81 ? 3.293 0.617 -21.999 1.00 82.19 81 ILE A C 1
ATOM 561 O O . ILE A 1 81 ? 4.476 0.418 -21.731 1.00 82.19 81 ILE A O 1
ATOM 565 N N . GLY A 1 82 ? 2.825 0.454 -23.238 1.00 85.12 82 GLY A N 1
ATOM 566 C CA . GLY A 1 82 ? 3.670 0.031 -24.354 1.00 85.12 82 GLY A CA 1
ATOM 567 C C . GLY A 1 82 ? 4.226 -1.385 -24.169 1.00 85.12 82 GLY A C 1
ATOM 568 O O . GLY A 1 82 ? 3.518 -2.359 -24.409 1.00 85.12 82 GLY A O 1
ATOM 569 N N . ARG A 1 83 ? 5.511 -1.488 -23.805 1.00 79.50 83 ARG A N 1
ATOM 570 C CA . ARG A 1 83 ? 6.241 -2.754 -23.579 1.00 79.50 83 ARG A CA 1
ATOM 571 C C . ARG A 1 83 ? 6.612 -2.993 -22.113 1.00 79.50 83 ARG A C 1
ATOM 573 O O . ARG A 1 83 ? 7.302 -3.966 -21.823 1.00 79.50 83 ARG A O 1
ATOM 580 N N . GLU A 1 84 ? 6.190 -2.109 -21.220 1.00 82.44 84 GLU A N 1
ATOM 581 C CA . GLU A 1 84 ? 6.464 -2.196 -19.790 1.00 82.44 84 GLU A CA 1
ATOM 582 C C . GLU A 1 84 ? 5.182 -2.581 -19.058 1.00 82.44 84 GLU A C 1
ATOM 584 O O . GLU A 1 84 ? 4.100 -2.059 -19.346 1.00 82.44 84 GLU A O 1
ATOM 589 N N . GLU A 1 85 ? 5.305 -3.537 -18.140 1.00 87.50 85 GLU A N 1
ATOM 590 C CA . GLU A 1 85 ? 4.200 -3.992 -17.305 1.00 87.50 85 GLU A CA 1
ATOM 591 C C . GLU A 1 85 ? 4.521 -3.713 -15.842 1.00 87.50 85 GLU A C 1
ATOM 593 O O . GLU A 1 85 ? 5.506 -4.211 -15.294 1.00 87.50 85 GLU A O 1
ATOM 598 N N . GLU A 1 86 ? 3.663 -2.934 -15.204 1.00 88.56 86 GLU A N 1
ATOM 599 C CA . GLU A 1 86 ? 3.751 -2.573 -13.802 1.00 88.56 86 GLU A CA 1
ATOM 600 C C . GLU A 1 86 ? 2.636 -3.261 -13.023 1.00 88.56 86 GLU A C 1
ATOM 602 O O . GLU A 1 86 ? 1.456 -3.197 -13.377 1.00 88.56 86 GLU A O 1
ATOM 607 N N . VAL A 1 87 ? 3.011 -3.910 -11.927 1.00 90.81 87 VAL A N 1
ATOM 608 C CA . VAL A 1 87 ? 2.085 -4.573 -11.017 1.00 90.81 87 VAL A CA 1
ATOM 609 C C . VAL A 1 87 ? 2.239 -3.952 -9.638 1.00 90.81 87 VAL A C 1
ATOM 611 O O . VAL A 1 87 ? 3.302 -4.033 -9.020 1.00 90.81 87 VAL A O 1
ATOM 614 N N . ILE A 1 88 ? 1.161 -3.343 -9.149 1.00 91.31 88 ILE A N 1
ATOM 615 C CA . ILE A 1 88 ? 1.069 -2.799 -7.796 1.00 91.31 88 ILE A CA 1
ATOM 616 C C . ILE A 1 88 ? 0.148 -3.700 -6.985 1.00 91.31 88 ILE A C 1
ATOM 618 O O . ILE A 1 88 ? -1.023 -3.858 -7.323 1.00 91.31 88 ILE A O 1
ATOM 622 N N . ARG A 1 89 ? 0.651 -4.258 -5.890 1.00 93.25 89 ARG A N 1
ATOM 623 C CA . ARG A 1 89 ? -0.130 -5.060 -4.944 1.00 93.25 89 ARG A CA 1
ATOM 624 C C . ARG A 1 89 ? -0.287 -4.307 -3.645 1.00 93.25 89 ARG A C 1
ATOM 626 O O . ARG A 1 89 ? 0.674 -3.732 -3.137 1.00 93.25 89 ARG A O 1
ATOM 633 N N . PHE A 1 90 ? -1.492 -4.350 -3.103 1.00 94.94 90 PHE A N 1
ATOM 634 C CA . PHE A 1 90 ? -1.817 -3.784 -1.809 1.00 94.94 90 PHE A CA 1
ATOM 635 C C . PHE A 1 90 ? -2.502 -4.839 -0.947 1.00 94.94 90 PHE A C 1
ATOM 637 O O . PHE A 1 90 ? -3.432 -5.506 -1.401 1.00 94.94 90 PHE A O 1
ATOM 644 N N . SER A 1 91 ? -2.093 -4.949 0.311 1.00 95.88 91 SER A N 1
ATOM 645 C CA . SER A 1 91 ? -2.806 -5.739 1.315 1.00 95.88 91 SER A CA 1
ATOM 646 C C . SER A 1 91 ? -2.786 -5.043 2.665 1.00 95.88 91 SER A C 1
ATOM 648 O O . SER A 1 91 ? -1.829 -4.337 2.973 1.00 95.88 91 SER A O 1
ATOM 650 N N . GLY A 1 92 ? -3.795 -5.284 3.493 1.00 96.56 92 GLY A N 1
ATOM 651 C CA . GLY A 1 92 ? -3.813 -4.769 4.857 1.00 96.56 92 GLY A CA 1
ATOM 652 C C . GLY A 1 92 ? -5.082 -5.136 5.606 1.00 96.56 92 GLY A C 1
ATOM 653 O O . GLY A 1 92 ? -5.927 -5.882 5.108 1.00 96.56 92 GLY A O 1
ATOM 654 N N . ILE A 1 93 ? -5.207 -4.603 6.816 1.00 97.38 93 ILE A N 1
ATOM 655 C CA . ILE A 1 93 ? -6.347 -4.812 7.704 1.00 97.38 93 ILE A CA 1
ATOM 656 C C . ILE A 1 93 ? -7.008 -3.460 7.974 1.00 97.38 93 ILE A C 1
ATOM 658 O O . ILE A 1 93 ? -6.359 -2.514 8.416 1.00 97.38 93 ILE A O 1
ATOM 662 N N . ILE A 1 94 ? -8.309 -3.375 7.722 1.00 96.75 94 ILE A N 1
ATOM 663 C CA . ILE A 1 94 ? -9.116 -2.167 7.892 1.00 96.75 94 ILE A CA 1
ATOM 664 C C . ILE A 1 94 ? -10.070 -2.365 9.066 1.00 96.75 94 ILE A C 1
ATOM 666 O O . ILE A 1 94 ? -10.723 -3.404 9.182 1.00 96.75 94 ILE A O 1
ATOM 670 N N . ASN A 1 95 ? -10.180 -1.351 9.920 1.00 96.31 95 ASN A N 1
ATOM 671 C CA . ASN A 1 95 ? -11.273 -1.255 10.875 1.00 96.31 95 ASN A CA 1
ATOM 672 C C . ASN A 1 95 ? -12.506 -0.661 10.162 1.00 96.31 95 ASN A C 1
ATOM 674 O O . ASN A 1 95 ? -12.405 0.438 9.615 1.00 96.31 95 ASN A O 1
ATOM 678 N N . PRO A 1 96 ? -13.671 -1.337 10.163 1.00 94.12 96 PRO A N 1
ATOM 679 C CA . PRO A 1 96 ? -14.886 -0.814 9.543 1.00 94.12 96 PRO A CA 1
ATOM 680 C C . PRO A 1 96 ? -15.300 0.585 10.017 1.00 94.12 96 PRO A C 1
ATOM 682 O O . PRO A 1 96 ? -15.953 1.298 9.263 1.00 94.12 96 PRO A O 1
ATOM 685 N N . ALA A 1 97 ? -14.923 0.988 11.235 1.00 94.19 97 ALA A N 1
ATOM 686 C CA . ALA A 1 97 ? -15.217 2.319 11.767 1.00 94.19 97 ALA A CA 1
ATOM 687 C C . ALA A 1 97 ? -14.504 3.458 11.010 1.00 94.19 97 ALA A C 1
ATOM 689 O O . ALA A 1 97 ? -14.990 4.586 11.026 1.00 94.19 97 ALA A O 1
ATOM 690 N N . ASP A 1 98 ? -13.391 3.163 10.329 1.00 93.69 98 ASP A N 1
ATOM 691 C CA . ASP A 1 98 ? -12.610 4.142 9.563 1.00 93.69 98 ASP A CA 1
ATOM 692 C C . ASP A 1 98 ? -13.083 4.260 8.096 1.00 93.69 98 ASP A C 1
ATOM 694 O O . ASP A 1 98 ? -12.577 5.085 7.332 1.00 93.69 98 ASP A O 1
ATOM 698 N N . LEU A 1 99 ? -14.069 3.455 7.673 1.00 93.19 99 LEU A N 1
ATOM 699 C CA . LEU A 1 99 ? -14.618 3.503 6.317 1.00 93.19 99 LEU A CA 1
ATOM 700 C C . LEU A 1 99 ? -15.564 4.694 6.144 1.00 93.19 99 LEU A C 1
ATOM 702 O O . LEU A 1 99 ? -16.648 4.744 6.721 1.00 93.19 99 LEU A O 1
ATOM 706 N N . THR A 1 100 ? -15.202 5.612 5.249 1.00 94.75 100 THR A N 1
ATOM 707 C CA . THR A 1 100 ? -16.077 6.705 4.809 1.00 94.75 100 THR A CA 1
ATOM 708 C C . THR A 1 100 ? -16.402 6.510 3.335 1.00 94.75 100 THR A C 1
ATOM 710 O O . THR A 1 100 ? -15.516 6.572 2.486 1.00 94.75 100 THR A O 1
ATOM 713 N N . SER A 1 101 ? -17.670 6.245 3.006 1.00 94.50 101 SER A N 1
ATOM 714 C CA . SER A 1 101 ? -18.119 6.033 1.617 1.00 94.50 101 SER A CA 1
ATOM 715 C C . SER A 1 101 ? -17.297 4.972 0.860 1.00 94.50 101 SER A C 1
ATOM 717 O O . SER A 1 101 ? -16.871 5.198 -0.271 1.00 94.50 101 SER A O 1
ATOM 719 N N . ASN A 1 102 ? -17.039 3.821 1.495 1.00 91.75 102 ASN A N 1
ATOM 720 C CA . ASN A 1 102 ? -16.209 2.723 0.964 1.00 91.75 102 ASN A CA 1
ATOM 721 C C . ASN A 1 102 ? -14.754 3.109 0.636 1.00 91.75 102 ASN A C 1
ATOM 723 O O . ASN A 1 102 ? -14.083 2.415 -0.125 1.00 91.75 102 ASN A O 1
ATOM 727 N N . THR A 1 103 ? -14.263 4.205 1.210 1.00 93.19 103 THR A N 1
ATOM 728 C CA . THR A 1 103 ? -12.881 4.667 1.075 1.00 93.19 103 THR A CA 1
ATOM 729 C C . THR A 1 103 ? -12.247 4.770 2.459 1.00 93.19 103 THR A C 1
ATOM 731 O O . THR A 1 103 ? -12.916 5.114 3.433 1.00 93.19 103 THR A O 1
ATOM 734 N N . VAL A 1 104 ? -10.953 4.470 2.547 1.00 93.81 104 VAL A N 1
ATOM 735 C CA . VAL A 1 104 ? -10.145 4.616 3.763 1.00 93.81 104 VAL A CA 1
ATOM 736 C C . VAL A 1 104 ? -8.788 5.208 3.396 1.00 93.81 104 VAL A C 1
ATOM 738 O O . VAL A 1 104 ? -8.249 4.920 2.324 1.00 93.81 104 VAL A O 1
ATOM 741 N N . SER A 1 105 ? -8.236 6.054 4.266 1.00 93.62 105 SER A N 1
ATOM 742 C CA . SER A 1 105 ? -6.876 6.567 4.086 1.00 93.62 105 SER A CA 1
ATOM 743 C C . SER A 1 105 ? -5.862 5.443 4.282 1.00 93.62 105 SER A C 1
ATOM 745 O O . SER A 1 105 ? -5.961 4.684 5.245 1.00 93.62 105 SER A O 1
ATOM 747 N N . SER A 1 106 ? -4.827 5.374 3.441 1.00 90.25 106 SER A N 1
ATOM 748 C CA . SER A 1 106 ? -3.742 4.391 3.594 1.00 90.25 106 SER A CA 1
ATOM 749 C C . SER A 1 106 ? -3.030 4.492 4.949 1.00 90.25 106 SER A C 1
ATOM 751 O O . SER A 1 106 ? -2.516 3.494 5.445 1.00 90.25 106 SER A O 1
ATOM 753 N N . THR A 1 107 ? -3.052 5.669 5.586 1.00 92.31 107 THR A N 1
ATOM 754 C CA . THR A 1 107 ? -2.494 5.903 6.929 1.00 92.31 107 THR A CA 1
ATOM 755 C C . THR A 1 107 ? -3.288 5.246 8.059 1.00 92.31 107 THR A C 1
ATOM 757 O O . THR A 1 107 ? -2.762 5.103 9.159 1.00 92.31 107 THR A O 1
ATOM 760 N N . GLN A 1 108 ? -4.540 4.864 7.807 1.00 93.69 108 GLN A N 1
ATOM 761 C CA . GLN A 1 108 ? -5.441 4.229 8.776 1.00 93.69 108 GLN A CA 1
ATOM 762 C C . GLN A 1 108 ? -5.516 2.705 8.589 1.00 93.69 108 GLN A C 1
ATOM 764 O O . GLN A 1 108 ? -6.244 2.025 9.306 1.00 93.69 108 GLN A O 1
ATOM 769 N N . VAL A 1 109 ? -4.763 2.144 7.638 1.00 94.88 109 VAL A N 1
ATOM 770 C CA . VAL A 1 109 ? -4.729 0.700 7.383 1.00 94.88 109 VAL A CA 1
ATOM 771 C C . VAL A 1 109 ? -3.651 0.043 8.246 1.00 94.88 109 VAL A C 1
ATOM 773 O O . VAL A 1 109 ? -2.479 0.418 8.198 1.00 94.88 109 VAL A O 1
ATOM 776 N N . ALA A 1 110 ? -4.033 -0.969 9.023 1.00 95.69 110 ALA A N 1
ATOM 777 C CA . ALA A 1 110 ? -3.108 -1.757 9.832 1.00 95.69 110 ALA A CA 1
ATOM 778 C C . ALA A 1 110 ? -2.382 -2.816 8.979 1.00 95.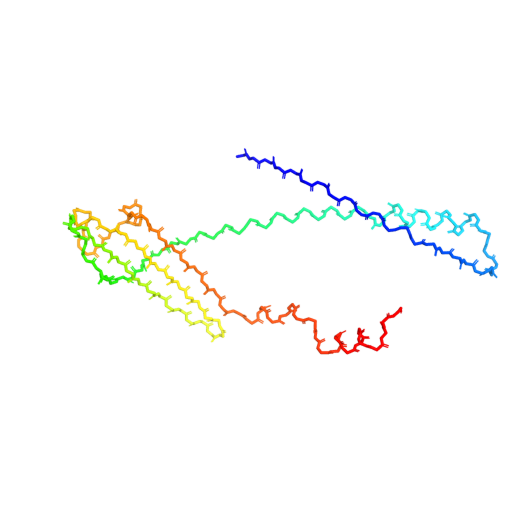69 110 ALA A C 1
ATOM 780 O O . ALA A 1 110 ? -2.983 -3.408 8.085 1.00 95.69 110 ALA A O 1
ATOM 781 N N . ASP A 1 111 ? -1.092 -3.056 9.261 1.00 94.38 111 ASP A N 1
ATOM 782 C CA . ASP A 1 111 ? -0.197 -3.946 8.483 1.00 94.38 111 ASP A CA 1
ATOM 783 C C . ASP A 1 111 ? -0.321 -3.730 6.961 1.00 94.38 111 ASP A C 1
ATOM 785 O O . ASP A 1 111 ? -0.424 -4.671 6.173 1.00 94.38 111 ASP A O 1
ATOM 789 N N . ALA A 1 112 ? -0.374 -2.458 6.548 1.00 93.69 112 ALA A N 1
ATOM 790 C CA . ALA A 1 112 ? -0.445 -2.090 5.144 1.00 93.69 112 ALA A CA 1
ATOM 791 C C . ALA A 1 112 ? 0.859 -2.471 4.434 1.00 93.69 112 ALA A C 1
ATOM 793 O O . ALA A 1 112 ? 1.942 -1.994 4.782 1.00 93.69 112 ALA A O 1
ATOM 794 N N . ARG A 1 113 ? 0.748 -3.314 3.408 1.00 92.69 113 ARG A N 1
ATOM 795 C CA . ARG A 1 113 ? 1.861 -3.733 2.558 1.00 92.69 113 ARG A CA 1
ATOM 796 C C . ARG A 1 113 ? 1.591 -3.297 1.139 1.00 92.69 113 ARG A C 1
ATOM 798 O O . ARG A 1 113 ? 0.525 -3.570 0.590 1.00 92.69 113 ARG A O 1
ATOM 805 N N . VAL A 1 114 ? 2.589 -2.643 0.563 1.00 91.12 114 VAL A N 1
ATOM 806 C CA . VAL A 1 114 ? 2.575 -2.204 -0.825 1.00 91.12 114 VAL A CA 1
ATOM 807 C C . VAL A 1 114 ? 3.776 -2.817 -1.508 1.00 91.12 114 VAL A C 1
ATOM 809 O O . VAL A 1 114 ? 4.908 -2.657 -1.056 1.00 91.12 114 VAL A O 1
ATOM 812 N N . GLU A 1 115 ? 3.519 -3.537 -2.584 1.00 90.38 115 GLU A N 1
ATOM 813 C CA . GLU A 1 115 ? 4.553 -4.111 -3.424 1.00 90.38 115 GLU A CA 1
ATOM 814 C C . GLU A 1 115 ? 4.417 -3.527 -4.826 1.00 90.38 115 GLU A C 1
ATOM 816 O O . GLU A 1 115 ? 3.351 -3.587 -5.434 1.00 90.38 115 GLU A O 1
ATOM 821 N N . TYR A 1 116 ? 5.511 -2.959 -5.326 1.00 88.31 116 TYR A N 1
ATOM 822 C CA . TYR A 1 116 ? 5.622 -2.463 -6.689 1.00 88.31 116 TYR A CA 1
ATOM 823 C C . TYR A 1 116 ? 6.602 -3.345 -7.457 1.00 88.31 116 TYR A C 1
ATOM 825 O O . TYR A 1 116 ? 7.758 -3.486 -7.054 1.00 88.31 116 TYR A O 1
ATOM 833 N N . ARG A 1 117 ? 6.140 -3.946 -8.555 1.00 86.19 117 ARG A N 1
ATOM 834 C CA . ARG A 1 117 ? 6.972 -4.725 -9.477 1.00 86.19 117 ARG A CA 1
ATOM 835 C C . ARG A 1 117 ? 6.827 -4.163 -10.886 1.00 86.19 117 ARG A C 1
ATOM 837 O O . ARG A 1 117 ? 5.776 -4.322 -11.495 1.00 86.19 117 ARG A O 1
ATOM 844 N N . GLY A 1 118 ? 7.885 -3.545 -11.401 1.00 84.75 118 GLY A N 1
ATOM 845 C CA . GLY A 1 118 ? 7.996 -3.183 -12.813 1.00 84.75 118 GLY A CA 1
ATOM 846 C C . GLY A 1 118 ? 8.747 -4.268 -13.581 1.00 84.75 118 GLY A C 1
ATOM 847 O O . GLY A 1 118 ? 9.827 -4.680 -13.161 1.00 84.75 118 GLY A O 1
ATOM 848 N N . ARG A 1 119 ? 8.185 -4.744 -14.693 1.00 75.69 119 ARG A N 1
ATOM 849 C CA . ARG A 1 119 ? 8.862 -5.613 -15.663 1.00 75.69 119 ARG A CA 1
ATOM 850 C C . ARG A 1 119 ? 9.185 -4.778 -16.900 1.00 75.69 119 ARG A C 1
ATOM 852 O O . ARG A 1 119 ? 8.279 -4.415 -17.648 1.00 75.69 119 ARG A O 1
ATOM 859 N N . GLY A 1 120 ? 10.467 -4.463 -17.087 1.00 68.31 120 GLY A N 1
ATOM 860 C CA . GLY A 1 120 ? 10.978 -3.669 -18.207 1.00 68.31 120 GLY A CA 1
ATOM 861 C C . GLY A 1 120 ? 12.099 -4.379 -18.971 1.00 68.31 120 GLY A C 1
ATOM 862 O O . GLY A 1 120 ? 12.704 -5.329 -18.483 1.00 68.31 120 GLY A O 1
ATOM 863 N N . ILE A 1 121 ? 12.398 -3.889 -20.177 1.00 57.78 121 ILE A N 1
ATOM 864 C CA . ILE A 1 121 ? 13.332 -4.502 -21.149 1.00 57.78 121 ILE A CA 1
ATOM 865 C C . ILE A 1 121 ? 14.807 -4.451 -20.667 1.00 57.78 121 ILE A C 1
ATOM 867 O O . ILE A 1 121 ? 15.686 -5.069 -21.259 1.00 57.78 121 ILE A O 1
ATOM 871 N N . GLY A 1 122 ? 15.099 -3.718 -19.586 1.00 54.38 122 GLY A N 1
ATOM 872 C CA . GLY A 1 122 ? 16.457 -3.497 -19.073 1.00 54.38 122 GLY A CA 1
ATOM 873 C C . GLY A 1 122 ? 17.026 -4.595 -18.168 1.00 54.38 122 GLY A C 1
ATOM 874 O O . GLY A 1 122 ? 18.243 -4.638 -17.998 1.00 54.38 122 GLY A O 1
ATOM 875 N N . ASP A 1 123 ? 16.198 -5.491 -17.620 1.00 53.62 123 ASP A N 1
ATOM 876 C CA . ASP A 1 123 ? 16.686 -6.541 -16.704 1.00 53.62 123 ASP A CA 1
ATOM 877 C C . ASP A 1 123 ? 17.528 -7.609 -17.435 1.00 53.62 123 ASP A C 1
ATOM 879 O O . ASP A 1 123 ? 18.427 -8.215 -16.852 1.00 53.62 123 ASP A O 1
ATOM 883 N N . ASP A 1 124 ? 17.337 -7.757 -18.751 1.00 54.47 124 ASP A N 1
ATOM 884 C CA . ASP A 1 124 ? 18.121 -8.672 -19.591 1.00 54.47 124 ASP A CA 1
ATOM 885 C C . ASP A 1 124 ? 19.494 -8.107 -20.011 1.00 54.47 124 ASP A C 1
ATOM 887 O O . ASP A 1 124 ? 20.349 -8.853 -20.494 1.00 54.47 124 ASP A O 1
ATOM 891 N N . ALA A 1 125 ? 19.764 -6.811 -19.807 1.00 55.41 125 ALA A N 1
ATOM 892 C CA . ALA A 1 125 ? 21.013 -6.181 -20.253 1.00 55.41 125 ALA A CA 1
ATOM 893 C C . ALA A 1 125 ? 22.233 -6.515 -19.370 1.00 55.41 125 ALA A C 1
ATOM 895 O O . ALA A 1 125 ? 23.367 -6.227 -19.753 1.00 55.41 125 ALA A O 1
ATOM 896 N N . THR A 1 126 ? 22.026 -7.128 -18.199 1.00 56.34 126 THR A N 1
ATOM 897 C CA . THR A 1 126 ? 23.119 -7.546 -17.301 1.00 56.34 126 THR A CA 1
ATOM 898 C C . THR A 1 126 ? 23.580 -8.982 -17.522 1.00 56.34 126 THR A C 1
ATOM 900 O O . THR A 1 126 ? 24.581 -9.393 -16.930 1.00 56.34 126 THR A O 1
ATOM 903 N N . GLN A 1 127 ? 22.923 -9.753 -18.396 1.00 60.03 127 GLN A N 1
ATOM 904 C CA . GLN A 1 127 ? 23.443 -11.065 -18.756 1.00 60.03 127 GLN A CA 1
ATOM 905 C C . GLN A 1 127 ? 24.658 -10.884 -19.678 1.00 60.03 127 GLN A C 1
ATOM 907 O O . GLN A 1 127 ? 24.510 -10.310 -20.760 1.00 60.03 127 GLN A O 1
ATOM 912 N N . PRO A 1 128 ? 25.860 -11.370 -19.300 1.00 64.56 128 PRO A N 1
ATOM 913 C CA . PRO A 1 128 ? 26.994 -11.400 -20.212 1.00 64.56 128 PRO A CA 1
ATOM 914 C C . PRO A 1 128 ? 26.557 -12.131 -21.482 1.00 64.56 128 PRO A C 1
ATOM 916 O O . PRO A 1 128 ? 26.251 -13.327 -21.453 1.00 64.56 128 PRO A O 1
ATOM 919 N N . GLY A 1 129 ? 26.471 -11.386 -22.590 1.00 71.38 129 GLY A N 1
ATOM 920 C CA . GLY A 1 129 ? 25.973 -11.900 -23.860 1.00 71.38 129 GLY A CA 1
ATOM 921 C C . GLY A 1 129 ? 26.713 -13.172 -24.264 1.00 71.38 129 GLY A C 1
ATOM 922 O O . GLY A 1 129 ? 27.867 -13.381 -23.877 1.00 71.38 129 GLY A O 1
ATOM 923 N N . TRP A 1 130 ? 26.066 -14.024 -25.059 1.00 73.38 130 TRP A N 1
ATOM 924 C CA . TRP A 1 130 ? 26.594 -15.336 -25.460 1.00 73.38 130 TRP A CA 1
ATOM 925 C C . TRP A 1 130 ? 28.064 -15.298 -25.926 1.00 73.38 130 TRP A C 1
ATOM 927 O O . TRP A 1 130 ? 28.820 -16.230 -25.647 1.00 73.38 130 TRP A O 1
ATOM 937 N N . LEU A 1 131 ? 28.491 -14.200 -26.561 1.00 71.38 131 LEU A N 1
ATOM 938 C CA . LEU A 1 131 ? 29.864 -13.968 -27.005 1.00 71.38 131 LEU A CA 1
ATOM 939 C C . LEU A 1 131 ? 30.862 -13.872 -25.837 1.00 71.38 131 LEU A C 1
ATOM 941 O O . LEU A 1 131 ? 31.891 -14.540 -25.850 1.00 71.38 131 LEU A O 1
ATOM 945 N N . SER A 1 132 ? 30.533 -13.109 -24.791 1.00 69.44 132 SER A N 1
ATOM 946 C CA . SER A 1 132 ? 31.369 -12.971 -23.588 1.00 69.44 132 SER A CA 1
ATOM 947 C C . SER A 1 132 ? 31.469 -14.280 -22.792 1.00 69.44 132 SER A C 1
ATOM 949 O O . SER A 1 132 ? 32.541 -14.624 -22.296 1.00 69.44 132 SER A O 1
ATOM 951 N N . ARG A 1 133 ? 30.391 -15.078 -22.765 1.00 69.50 133 ARG A N 1
ATOM 952 C CA . ARG A 1 133 ? 30.380 -16.424 -22.168 1.00 69.50 133 ARG A CA 1
ATOM 953 C C . ARG A 1 133 ? 31.191 -17.436 -22.985 1.00 69.50 133 ARG A C 1
ATOM 955 O O . ARG A 1 133 ? 31.815 -18.326 -22.414 1.00 69.50 133 ARG A O 1
ATOM 962 N N . SER A 1 134 ? 31.198 -17.295 -24.310 1.00 74.38 134 SER A N 1
ATOM 963 C CA . SER A 1 134 ? 31.974 -18.156 -25.211 1.00 74.38 134 SER A CA 1
ATOM 964 C C . SER A 1 134 ? 33.467 -17.841 -25.137 1.00 74.38 134 SER A C 1
ATOM 966 O O . SER A 1 134 ? 34.276 -18.762 -25.079 1.00 74.38 134 SER A O 1
ATOM 968 N N . LEU A 1 135 ? 33.836 -16.560 -25.046 1.00 74.38 135 LEU A N 1
ATOM 969 C CA . LEU A 1 135 ? 35.231 -16.135 -24.937 1.00 74.38 135 LEU A CA 1
ATOM 970 C C . LEU A 1 135 ? 35.864 -16.558 -23.599 1.00 74.38 135 LEU A C 1
ATOM 972 O O . LEU A 1 135 ? 36.958 -17.116 -23.602 1.00 74.38 135 LEU A O 1
ATOM 976 N N . MET A 1 136 ? 35.142 -16.420 -22.477 1.00 68.25 136 MET A N 1
ATOM 977 C CA . MET A 1 136 ? 35.587 -16.938 -21.168 1.00 68.25 136 MET A CA 1
ATOM 978 C C . MET A 1 136 ? 35.780 -18.461 -21.151 1.00 68.25 136 MET A C 1
ATOM 980 O O . MET A 1 136 ? 36.596 -18.974 -20.393 1.00 68.25 136 MET A O 1
ATOM 984 N N . LYS A 1 137 ? 35.041 -19.207 -21.982 1.00 66.25 137 LYS A N 1
ATOM 985 C CA . LYS A 1 137 ? 35.195 -20.664 -22.087 1.00 66.25 137 LYS A CA 1
ATOM 986 C C . LYS A 1 137 ? 36.424 -21.073 -22.908 1.00 66.25 137 LYS A C 1
ATOM 988 O O . LYS A 1 137 ? 36.907 -22.189 -22.744 1.00 66.25 137 LYS A O 1
ATOM 993 N N . ILE A 1 138 ? 36.911 -20.201 -23.790 1.00 71.56 138 ILE A N 1
ATOM 994 C CA . ILE A 1 138 ? 38.026 -20.493 -24.702 1.00 71.56 138 ILE A CA 1
ATOM 995 C C . ILE A 1 138 ? 39.380 -20.122 -24.079 1.00 71.56 138 ILE A C 1
ATOM 997 O O . ILE A 1 138 ? 40.369 -20.785 -24.382 1.00 71.56 138 ILE A O 1
ATOM 1001 N N . TRP A 1 139 ? 39.428 -19.159 -23.153 1.00 63.81 139 TRP A N 1
ATOM 1002 C CA . TRP A 1 139 ? 40.645 -18.822 -22.399 1.00 63.81 139 TRP A CA 1
ATOM 1003 C C . TRP A 1 139 ? 40.450 -18.893 -20.879 1.00 63.81 139 TRP A C 1
ATOM 1005 O O . TRP A 1 139 ? 40.105 -17.892 -20.255 1.00 63.81 139 TRP A O 1
ATOM 1015 N N . PRO A 1 140 ? 40.687 -20.071 -20.271 1.00 55.34 140 PRO A N 1
ATOM 1016 C CA . PRO A 1 140 ? 40.651 -20.245 -18.822 1.00 55.34 140 PRO A CA 1
ATOM 1017 C C . PRO A 1 140 ? 42.006 -20.046 -18.103 1.00 55.34 140 PRO A C 1
ATOM 1019 O O . PRO A 1 140 ? 42.160 -20.565 -16.998 1.00 55.34 140 PRO A O 1
ATOM 1022 N N . TYR A 1 141 ? 42.965 -19.304 -18.675 1.00 55.81 141 TYR A N 1
ATOM 1023 C CA . TYR A 1 141 ? 44.280 -19.035 -18.066 1.00 55.81 141 TYR A CA 1
ATOM 1024 C C . TYR A 1 141 ? 44.779 -17.627 -18.380 1.00 55.81 141 TYR A C 1
ATOM 1026 O O . TYR A 1 141 ? 44.648 -17.226 -19.559 1.00 55.81 141 TYR A O 1
#

Foldseek 3Di:
DDDDDDDDDDDDDDDDDDDDDDDDVVVVVVVVVCVVVVPPPPPPPPPPDPDDDDDDDFDWDFPDQDPVRKTWIKGWDWDDDDQKIKIKIWIFIADPVQDDPNDHDLVRTHPIDIDIDMDDPCVVVPPPPPVSVVVCVVDVD

Sequence (141 aa):
KRASGNQASRAAAADLTMTASGIPLAKALDGAKLAAESDMSFQGKGAASANNDFTGTIMVMVTQVLSNGNLVVSGEKQIAIGREEEVIRFSGIINPADLTSNTVSSTQVADARVEYRGRGIGDDATQPGWLSRSLMKIWPY

pLDDT: mean 71.01, std 21.52, range [32.97, 97.44]